Protein AF-J9EFF9-F1 (afdb_monomer)

Foldseek 3Di:
DDPPPDPPDDDDDPPDDPPDDDDPVVDDDPPDDDDDDDDDDDDPPDQKDWDFDWDDDCDPVPPPTHTPDIDIDGRPPDDDD

Structure (mmCIF, N/CA/C/O backbone):
data_AF-J9EFF9-F1
#
_entry.id   AF-J9EFF9-F1
#
loop_
_atom_site.group_PDB
_atom_site.id
_atom_site.type_symbol
_atom_site.label_atom_id
_atom_site.label_alt_id
_atom_site.label_comp_id
_atom_site.label_asym_id
_atom_site.label_entity_id
_atom_site.label_seq_id
_atom_site.pdbx_PDB_ins_code
_atom_site.Cartn_x
_atom_site.Cartn_y
_atom_site.Cartn_z
_atom_site.occupancy
_atom_site.B_iso_or_equiv
_atom_site.auth_seq_id
_atom_site.auth_comp_id
_atom_site.auth_asym_id
_atom_site.auth_atom_id
_atom_site.pdbx_PDB_model_num
ATOM 1 N N . MET A 1 1 ? -36.550 -1.986 19.003 1.00 39.91 1 MET A N 1
ATOM 2 C CA . MET A 1 1 ? -35.105 -1.937 18.694 1.00 39.91 1 MET A CA 1
ATOM 3 C C . MET A 1 1 ? -34.955 -1.753 17.193 1.00 39.91 1 MET A C 1
ATOM 5 O O . MET A 1 1 ? -35.066 -2.719 16.452 1.00 39.91 1 MET A O 1
ATOM 9 N N . THR A 1 2 ? -34.828 -0.514 16.725 1.00 40.59 2 THR A N 1
ATOM 10 C CA . THR A 1 2 ? -34.611 -0.209 15.306 1.00 40.59 2 THR A CA 1
ATOM 11 C C . THR A 1 2 ? -33.116 -0.288 15.020 1.00 40.59 2 THR A C 1
ATOM 13 O O . THR A 1 2 ? -32.342 0.543 15.486 1.00 40.59 2 THR A O 1
ATOM 16 N N . SER A 1 3 ? -32.702 -1.329 14.298 1.00 51.03 3 SER A N 1
ATOM 17 C CA . SER A 1 3 ? -31.349 -1.428 13.755 1.00 51.03 3 SER A CA 1
ATOM 18 C C . SER A 1 3 ? -31.208 -0.376 12.657 1.00 51.03 3 SER A C 1
ATOM 20 O O . SER A 1 3 ? -31.782 -0.520 11.579 1.00 51.03 3 SER A O 1
ATOM 22 N N . LEU A 1 4 ? -30.506 0.720 12.947 1.00 54.41 4 LEU A N 1
ATOM 23 C CA . LEU A 1 4 ? -30.047 1.639 11.912 1.00 54.41 4 LEU A CA 1
ATOM 24 C C . LEU A 1 4 ? -28.904 0.931 11.187 1.00 54.41 4 LEU A C 1
ATOM 26 O O . LEU A 1 4 ? -27.773 0.908 11.669 1.00 54.41 4 LEU A O 1
ATOM 30 N N . THR A 1 5 ? -29.196 0.316 10.044 1.00 53.94 5 THR A N 1
ATOM 31 C CA . THR A 1 5 ? -28.155 -0.126 9.117 1.00 53.94 5 THR A CA 1
ATOM 32 C C . THR A 1 5 ? -27.367 1.109 8.705 1.00 53.94 5 THR A C 1
ATOM 34 O O . THR A 1 5 ? -27.846 1.920 7.910 1.00 53.94 5 THR A O 1
ATOM 37 N N . ARG A 1 6 ? -26.182 1.292 9.299 1.00 60.84 6 ARG A N 1
ATOM 38 C CA . ARG A 1 6 ? -25.229 2.327 8.902 1.00 60.84 6 A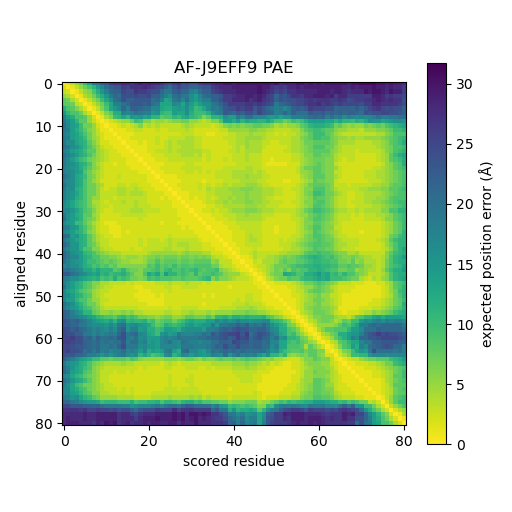RG A CA 1
ATOM 39 C C . ARG A 1 6 ? -24.997 2.134 7.407 1.00 60.84 6 ARG A C 1
ATOM 41 O O . ARG A 1 6 ? -24.557 1.065 6.993 1.00 60.84 6 ARG A O 1
ATOM 48 N N . LEU A 1 7 ? -25.355 3.125 6.593 1.00 60.44 7 LEU A N 1
ATOM 49 C CA . LEU A 1 7 ? -25.038 3.093 5.172 1.00 60.44 7 LEU A CA 1
ATOM 50 C C . LEU A 1 7 ? -23.507 3.048 5.088 1.00 60.44 7 LEU A C 1
ATOM 52 O O . LEU A 1 7 ? -22.846 4.016 5.460 1.00 60.44 7 LEU A O 1
ATOM 56 N N . HIS A 1 8 ? -22.931 1.903 4.721 1.00 64.56 8 HIS A N 1
ATOM 57 C CA . HIS A 1 8 ? -21.486 1.796 4.546 1.00 64.56 8 HIS A CA 1
ATOM 58 C C . HIS A 1 8 ? -21.128 2.604 3.297 1.00 64.56 8 HIS A C 1
ATOM 60 O O . HIS A 1 8 ? -21.285 2.133 2.170 1.00 64.56 8 HIS A O 1
ATOM 66 N N . SER A 1 9 ? -20.710 3.854 3.492 1.00 68.62 9 SER A N 1
ATOM 67 C CA . SER A 1 9 ? -20.194 4.694 2.419 1.00 68.62 9 SER A CA 1
ATOM 68 C C . SER A 1 9 ? -18.921 4.049 1.876 1.00 68.62 9 SER A C 1
ATOM 70 O O . SER A 1 9 ? -17.925 3.879 2.578 1.00 68.62 9 SER A O 1
ATOM 72 N N . THR A 1 10 ? -18.970 3.632 0.614 1.00 81.88 10 THR A N 1
ATOM 73 C CA . THR A 1 10 ? -17.777 3.172 -0.096 1.00 81.88 10 THR A CA 1
ATOM 74 C C . THR A 1 10 ? -17.075 4.401 -0.649 1.00 81.88 10 THR A C 1
ATOM 76 O O . THR A 1 10 ? -17.645 5.120 -1.466 1.00 81.88 10 THR A O 1
ATOM 79 N N . VAL A 1 11 ? -15.851 4.649 -0.191 1.00 88.94 11 VAL A N 1
ATOM 80 C CA . VAL A 1 11 ? -14.978 5.676 -0.767 1.00 88.94 11 VAL A CA 1
ATOM 81 C C . VAL A 1 11 ? -14.185 5.019 -1.888 1.00 88.94 11 VAL A C 1
ATOM 83 O O . VAL A 1 11 ? -13.538 3.996 -1.665 1.00 88.94 11 VAL A O 1
ATOM 86 N N . VAL A 1 12 ? -14.270 5.580 -3.094 1.00 93.19 12 VAL A N 1
ATOM 87 C CA . VAL A 1 12 ? -13.556 5.082 -4.273 1.00 93.19 12 VAL A CA 1
ATOM 88 C C . VAL A 1 12 ? -12.607 6.162 -4.757 1.00 93.19 12 VAL A C 1
ATOM 90 O O . VAL A 1 12 ? -13.040 7.252 -5.121 1.00 93.19 12 VAL A O 1
ATOM 93 N N . VAL A 1 13 ? -11.324 5.823 -4.791 1.00 94.44 13 VAL A N 1
ATOM 94 C CA . VAL A 1 13 ? -10.276 6.616 -5.431 1.00 94.44 13 VAL A CA 1
ATOM 95 C C . VAL A 1 13 ? -9.918 5.905 -6.731 1.00 94.44 13 VAL A C 1
ATOM 97 O O . VAL A 1 13 ? -9.535 4.735 -6.706 1.00 94.44 13 VAL A O 1
ATOM 100 N N . ALA A 1 14 ? -10.091 6.588 -7.861 1.00 95.81 14 ALA A N 1
ATOM 101 C CA . ALA A 1 14 ? -9.762 6.065 -9.184 1.00 95.81 14 ALA A CA 1
ATOM 102 C C . ALA A 1 14 ? -8.444 6.672 -9.675 1.00 95.81 14 ALA A C 1
ATOM 104 O O . ALA A 1 14 ? -8.223 7.869 -9.508 1.00 95.81 14 ALA A O 1
ATOM 105 N N . ASP A 1 15 ? -7.591 5.829 -10.260 1.00 94.81 15 ASP A N 1
ATOM 106 C CA . ASP A 1 15 ? -6.333 6.200 -10.923 1.00 94.81 15 ASP A CA 1
ATOM 107 C C . ASP A 1 15 ? -5.447 7.202 -10.146 1.00 94.81 15 ASP A C 1
ATOM 109 O O . ASP A 1 15 ? -5.047 8.235 -10.690 1.00 94.81 15 ASP A O 1
ATOM 113 N N . PRO A 1 16 ? -5.124 6.933 -8.863 1.00 95.31 16 PRO A N 1
ATOM 114 C CA . PRO A 1 16 ? -4.290 7.834 -8.079 1.00 95.31 16 PRO A CA 1
ATOM 115 C C . PRO A 1 16 ? -2.862 7.912 -8.631 1.00 95.31 16 PRO A C 1
ATOM 117 O O . PRO A 1 16 ? -2.262 6.904 -9.012 1.00 95.31 16 PRO A O 1
ATOM 120 N N . VAL A 1 17 ? -2.275 9.110 -8.592 1.00 93.75 17 VAL A N 1
ATOM 121 C CA . VAL A 1 17 ? -0.840 9.296 -8.848 1.00 93.75 17 VAL A CA 1
ATOM 122 C C . VAL A 1 17 ? -0.044 8.703 -7.682 1.00 93.75 17 VAL A C 1
ATOM 124 O O . VAL A 1 17 ? -0.366 8.944 -6.521 1.00 93.75 17 VAL A O 1
ATOM 127 N N . VAL A 1 18 ? 0.996 7.925 -7.992 1.00 90.25 18 VAL A N 1
ATOM 128 C CA . VAL A 1 18 ? 1.879 7.283 -7.004 1.00 90.25 18 VAL A CA 1
ATOM 129 C C . VAL A 1 18 ? 3.150 8.132 -6.819 1.00 90.25 18 VAL A C 1
ATOM 131 O O . VAL A 1 18 ? 3.740 8.528 -7.826 1.00 90.25 18 VAL A O 1
ATOM 134 N N . PRO A 1 19 ? 3.615 8.395 -5.577 1.00 92.25 19 PRO A N 1
ATOM 135 C CA . PRO A 1 19 ? 3.077 7.911 -4.302 1.00 92.25 19 PRO A CA 1
ATOM 136 C C . PRO A 1 19 ? 1.732 8.553 -3.941 1.00 92.25 19 PRO A C 1
ATOM 138 O O . PRO A 1 19 ? 1.552 9.759 -4.083 1.00 92.25 19 PRO A O 1
ATOM 141 N N . TYR 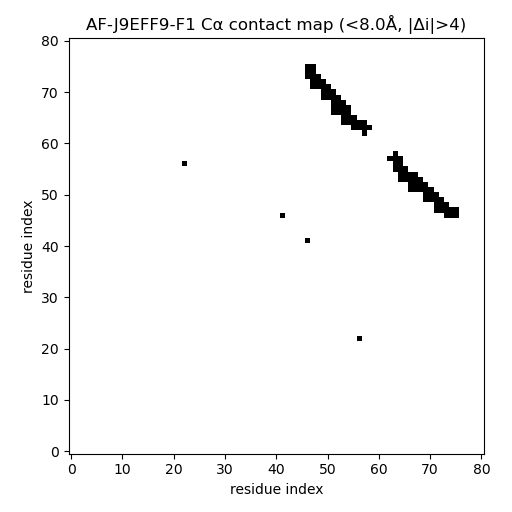A 1 20 ? 0.810 7.726 -3.445 1.00 91.88 20 TYR A N 1
ATOM 142 C CA . TYR A 1 20 ? -0.516 8.149 -3.004 1.00 91.88 20 TYR A CA 1
ATOM 143 C C . TYR A 1 20 ? -0.621 8.076 -1.484 1.00 91.88 20 TYR A C 1
ATOM 145 O O . TYR A 1 20 ? -0.189 7.091 -0.882 1.00 91.88 20 TYR A O 1
ATOM 153 N N . MET A 1 21 ? -1.225 9.094 -0.875 1.00 89.44 21 MET A N 1
ATOM 154 C CA . MET A 1 21 ? -1.463 9.154 0.562 1.00 89.44 21 MET A CA 1
ATOM 155 C C . MET A 1 21 ? -2.770 9.882 0.847 1.00 89.44 21 MET A C 1
ATOM 157 O O . MET A 1 21 ? -3.001 10.974 0.335 1.00 89.44 21 MET A O 1
ATOM 161 N N . GLU A 1 22 ? -3.599 9.294 1.704 1.00 89.12 22 GLU A N 1
ATOM 162 C CA . GLU A 1 22 ? -4.837 9.909 2.169 1.00 89.12 22 GLU A CA 1
ATOM 163 C C . GLU A 1 22 ? -5.226 9.360 3.546 1.00 89.12 22 GLU A C 1
ATOM 165 O O . GLU A 1 22 ? -4.857 8.244 3.923 1.00 89.12 22 GLU A O 1
ATOM 170 N N . VAL A 1 23 ? -6.000 10.143 4.297 1.00 88.62 23 VAL A N 1
ATOM 171 C CA . VAL A 1 23 ? -6.637 9.688 5.534 1.00 88.62 23 VAL A CA 1
ATOM 172 C C . VAL A 1 23 ? -7.738 8.690 5.194 1.00 88.62 23 VAL A C 1
ATOM 174 O O . VAL A 1 23 ? -8.610 8.982 4.384 1.00 88.62 23 VAL A O 1
ATOM 177 N N . ILE A 1 24 ? -7.762 7.543 5.875 1.00 89.62 24 ILE A N 1
ATOM 178 C CA . ILE A 1 24 ? -8.899 6.615 5.818 1.00 89.62 24 ILE A CA 1
ATOM 179 C C . ILE A 1 24 ? -10.071 7.276 6.560 1.00 89.62 24 ILE A C 1
ATOM 181 O O . ILE A 1 24 ? -10.002 7.386 7.789 1.00 89.62 24 ILE A O 1
ATOM 185 N N . PRO A 1 25 ? -11.156 7.704 5.881 1.00 88.00 25 PRO A N 1
ATOM 186 C CA . PRO A 1 25 ? -12.232 8.450 6.539 1.00 88.00 25 PRO A CA 1
ATOM 187 C C . PRO A 1 25 ? -12.877 7.585 7.615 1.00 88.00 25 PRO A C 1
ATOM 189 O O . PRO A 1 25 ? -13.199 6.444 7.317 1.00 88.00 25 PRO A O 1
ATOM 192 N N . ASP A 1 26 ? -13.057 8.068 8.841 1.00 87.81 26 ASP A N 1
ATOM 193 C CA . ASP A 1 26 ? -13.521 7.295 10.014 1.00 87.81 26 ASP A CA 1
ATOM 194 C C . ASP A 1 26 ? -12.586 6.163 10.504 1.00 87.81 26 ASP A C 1
ATOM 196 O O . ASP A 1 26 ? -12.970 5.396 11.387 1.00 87.81 26 ASP A O 1
ATOM 200 N N . GLY A 1 27 ? -11.377 6.017 9.950 1.00 87.56 27 GLY A N 1
ATOM 201 C CA . GLY A 1 27 ? -10.384 5.031 10.397 1.00 87.56 27 GLY A CA 1
ATOM 202 C C . GLY A 1 27 ? -10.756 3.555 10.166 1.00 87.56 27 GLY A C 1
ATOM 203 O O . GLY A 1 27 ? -11.802 3.210 9.615 1.00 87.56 27 GLY A O 1
ATOM 204 N N . LEU A 1 28 ? -9.878 2.634 10.562 1.00 88.94 28 LEU A N 1
ATOM 205 C CA . LEU A 1 28 ? -10.146 1.192 10.481 1.00 88.94 28 LEU A CA 1
ATOM 206 C C . LEU A 1 28 ? -10.940 0.696 11.698 1.00 88.94 28 LEU A C 1
ATOM 208 O O . LEU A 1 28 ? -10.686 1.107 12.824 1.00 88.94 28 LEU A O 1
ATOM 212 N N . TYR A 1 29 ? -11.880 -0.224 11.472 1.00 89.94 29 TYR A N 1
ATOM 213 C CA . TYR A 1 29 ? -12.662 -0.892 12.518 1.00 89.94 29 TYR A CA 1
ATOM 214 C C . TYR A 1 29 ? -13.030 -2.323 12.085 1.00 89.94 29 TYR A C 1
ATOM 216 O O . TYR A 1 29 ? -13.015 -2.609 10.882 1.00 89.94 29 TYR A O 1
ATOM 224 N N . PRO A 1 30 ? -13.361 -3.238 13.020 1.00 93.38 30 PRO A N 1
ATOM 225 C CA . PRO A 1 30 ? -13.737 -4.609 12.677 1.00 93.38 30 PRO A CA 1
ATOM 226 C C . PRO A 1 30 ? -14.872 -4.662 11.646 1.00 93.38 30 PRO A C 1
ATOM 228 O O . PRO A 1 30 ? -15.911 -4.030 11.818 1.00 93.38 30 PRO A O 1
ATOM 231 N N . GLY A 1 31 ? -14.665 -5.415 10.565 1.00 91.38 31 GLY A N 1
ATOM 232 C CA . GLY A 1 31 ? -15.620 -5.528 9.457 1.00 91.38 31 GLY A CA 1
ATOM 233 C C . GLY A 1 31 ? -15.454 -4.482 8.348 1.00 91.38 31 GLY A C 1
ATOM 234 O O . GLY A 1 31 ? -16.096 -4.612 7.307 1.00 91.38 31 GLY A O 1
ATOM 235 N N . ARG A 1 32 ? -14.578 -3.480 8.510 1.00 90.44 32 ARG A N 1
ATOM 236 C CA . ARG A 1 32 ? -14.193 -2.585 7.412 1.00 90.44 32 ARG A CA 1
ATOM 237 C C . ARG A 1 32 ? -13.193 -3.272 6.485 1.00 90.44 32 ARG A C 1
ATOM 239 O O . ARG A 1 32 ? -12.283 -3.959 6.940 1.00 90.44 32 ARG A O 1
ATOM 246 N N . SER A 1 33 ? -13.330 -3.041 5.183 1.00 92.31 33 SER A N 1
ATOM 247 C CA . SER A 1 33 ? -12.409 -3.557 4.169 1.00 92.31 33 SER A CA 1
ATOM 248 C C . SER A 1 33 ? -11.812 -2.429 3.343 1.00 92.31 33 SER A C 1
ATOM 250 O O . SER A 1 33 ? -12.481 -1.437 3.056 1.00 92.31 33 SER A O 1
ATOM 252 N N . ILE A 1 34 ? -10.556 -2.609 2.941 1.00 94.00 34 ILE A N 1
ATOM 253 C CA . ILE A 1 34 ? -9.876 -1.769 1.957 1.00 94.00 34 ILE A CA 1
ATOM 254 C C . ILE A 1 34 ? -9.413 -2.676 0.833 1.00 94.00 34 ILE A C 1
ATOM 256 O O . ILE A 1 34 ? -8.803 -3.717 1.069 1.00 94.00 34 ILE A O 1
ATOM 260 N N . VAL A 1 35 ? -9.757 -2.287 -0.389 1.00 95.06 35 VAL A N 1
ATOM 261 C CA . VAL A 1 35 ? -9.478 -3.058 -1.595 1.00 95.06 35 VAL A CA 1
ATOM 262 C C . VAL A 1 35 ? -8.605 -2.201 -2.494 1.00 95.06 35 VAL A C 1
ATOM 264 O O . VAL A 1 35 ? -9.040 -1.155 -2.964 1.00 95.06 35 VAL A O 1
ATOM 267 N N . ILE A 1 36 ? -7.381 -2.662 -2.736 1.00 95.38 36 ILE A N 1
ATOM 268 C CA . ILE A 1 36 ? -6.431 -2.021 -3.647 1.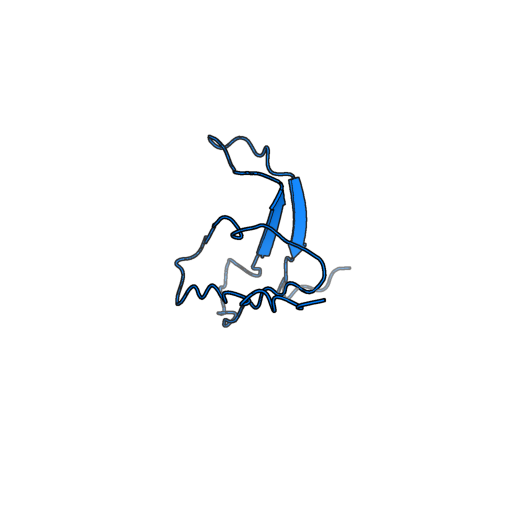00 95.38 36 ILE A CA 1
ATOM 269 C C . ILE A 1 36 ? -6.362 -2.880 -4.906 1.00 95.38 36 ILE A C 1
ATOM 271 O O . ILE A 1 36 ? -6.158 -4.092 -4.826 1.00 95.38 36 ILE A O 1
ATOM 275 N N . ARG A 1 37 ? -6.572 -2.263 -6.071 1.00 95.44 37 ARG A N 1
ATOM 276 C CA . ARG A 1 37 ? -6.516 -2.921 -7.382 1.00 95.44 37 ARG A CA 1
ATOM 277 C C . ARG A 1 37 ? -5.511 -2.193 -8.259 1.00 95.44 37 ARG A C 1
ATOM 279 O O . ARG A 1 37 ? -5.472 -0.970 -8.256 1.00 95.44 37 ARG A O 1
ATOM 286 N N . GLY A 1 38 ? -4.721 -2.950 -9.008 1.00 93.31 38 GLY A N 1
ATOM 287 C CA . GLY A 1 38 ? -3.716 -2.404 -9.909 1.00 93.31 38 GLY A CA 1
ATOM 288 C C . GLY A 1 38 ? -2.942 -3.505 -10.623 1.00 93.31 38 GLY A C 1
ATOM 289 O O . GLY A 1 38 ? -3.243 -4.690 -10.466 1.00 93.31 38 GLY A O 1
ATOM 290 N N . ALA A 1 39 ? -1.939 -3.096 -11.393 1.00 92.31 39 ALA A N 1
ATOM 291 C CA . ALA A 1 39 ? -1.007 -3.985 -12.069 1.00 92.31 39 ALA A CA 1
ATOM 292 C C . ALA A 1 39 ? 0.421 -3.685 -11.606 1.00 92.31 39 ALA A C 1
ATOM 294 O O . ALA A 1 39 ? 0.793 -2.527 -11.422 1.00 92.31 39 ALA A O 1
ATOM 295 N N . VAL A 1 40 ? 1.225 -4.733 -11.438 1.00 90.94 40 VAL A N 1
ATOM 296 C CA . VAL A 1 40 ? 2.663 -4.584 -11.211 1.00 90.94 40 VAL A CA 1
ATOM 297 C C . VAL A 1 40 ? 3.320 -4.443 -12.575 1.00 90.94 40 VAL A C 1
ATOM 299 O O . VAL A 1 40 ? 3.317 -5.384 -13.368 1.00 90.94 40 VAL A O 1
ATOM 302 N N . LEU A 1 41 ? 3.840 -3.254 -12.862 1.00 88.75 41 LEU A N 1
ATOM 303 C CA . LEU A 1 41 ? 4.587 -2.997 -14.087 1.00 88.75 41 LEU A CA 1
ATOM 304 C C . LEU A 1 41 ? 6.039 -3.445 -13.908 1.00 88.75 41 LEU A C 1
ATOM 306 O O . LEU A 1 41 ? 6.590 -3.370 -12.810 1.00 88.75 41 LEU A O 1
ATOM 310 N N . TYR A 1 42 ? 6.654 -3.922 -14.989 1.00 85.56 42 TYR A N 1
ATOM 311 C CA . TYR A 1 42 ? 8.081 -4.217 -14.983 1.00 85.56 42 TYR A CA 1
ATOM 312 C C . TYR A 1 42 ? 8.871 -2.912 -14.863 1.00 85.56 42 TYR A C 1
ATOM 314 O O . TYR A 1 42 ? 8.715 -2.018 -15.693 1.00 85.56 42 TYR A O 1
ATOM 322 N N . ASP A 1 43 ? 9.743 -2.840 -13.863 1.00 84.3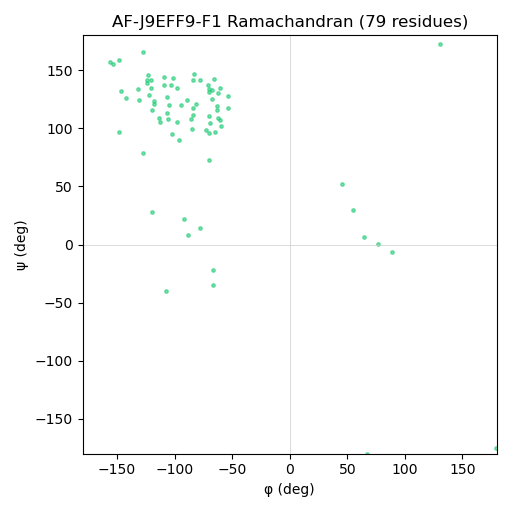8 43 ASP A N 1
ATOM 323 C CA . ASP A 1 43 ? 10.692 -1.749 -13.681 1.00 84.38 43 ASP A CA 1
ATOM 324 C C . ASP A 1 43 ? 12.090 -2.356 -13.444 1.00 84.38 43 ASP A C 1
ATOM 326 O O . ASP A 1 43 ? 12.256 -3.196 -12.549 1.00 84.38 43 ASP A O 1
ATOM 330 N N . PRO A 1 44 ? 13.106 -1.985 -14.249 1.00 81.94 44 PRO A N 1
ATOM 331 C CA . PRO A 1 44 ? 14.460 -2.517 -14.100 1.00 81.94 44 PRO A CA 1
ATOM 332 C C . PRO A 1 44 ? 15.143 -2.088 -12.788 1.00 81.94 44 PRO A C 1
ATOM 334 O O . PRO A 1 44 ? 16.074 -2.760 -12.337 1.00 81.94 44 PRO A O 1
ATOM 337 N N . HIS A 1 45 ? 14.688 -0.999 -12.167 1.00 81.00 45 HIS A N 1
ATOM 338 C CA . HIS A 1 45 ? 15.256 -0.399 -10.962 1.00 81.00 45 HIS A CA 1
ATOM 339 C C . HIS A 1 45 ? 14.383 -0.625 -9.722 1.00 81.00 45 HIS A C 1
ATOM 341 O O . HIS A 1 45 ? 14.913 -0.916 -8.648 1.00 81.00 45 HIS A O 1
ATOM 347 N N . GLN A 1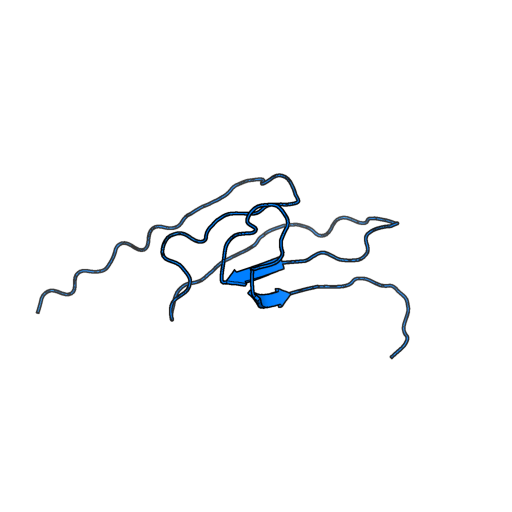 46 ? 13.059 -0.535 -9.852 1.00 78.69 46 GLN A N 1
ATOM 348 C CA . GLN A 1 46 ? 12.121 -0.668 -8.739 1.00 78.69 46 GLN A CA 1
ATOM 349 C C . GLN A 1 46 ? 11.455 -2.048 -8.723 1.00 78.69 46 GLN A C 1
ATOM 351 O O . GLN A 1 46 ? 10.406 -2.287 -9.311 1.00 78.69 46 GLN A O 1
ATOM 356 N N . LYS A 1 47 ? 12.020 -2.971 -7.946 1.00 86.88 47 LYS A N 1
ATOM 357 C CA . LYS A 1 47 ? 11.526 -4.356 -7.849 1.00 86.88 47 LYS A CA 1
ATOM 358 C C . LYS A 1 47 ? 10.513 -4.572 -6.728 1.00 86.88 47 LYS A C 1
ATOM 360 O O . LYS A 1 47 ? 10.365 -5.681 -6.226 1.00 86.88 47 LYS A O 1
ATOM 365 N N . ARG A 1 48 ? 9.841 -3.521 -6.265 1.00 91.75 48 ARG A N 1
ATOM 366 C CA . ARG A 1 48 ? 8.920 -3.597 -5.123 1.00 91.75 48 ARG A CA 1
ATOM 367 C C . ARG A 1 48 ? 7.883 -2.488 -5.157 1.00 91.75 48 ARG A C 1
ATOM 369 O O . ARG A 1 48 ? 8.141 -1.411 -5.684 1.00 91.75 48 ARG A O 1
ATOM 376 N N . PHE A 1 49 ? 6.764 -2.704 -4.487 1.00 93.75 49 PHE A N 1
ATOM 377 C CA . PHE A 1 49 ? 5.871 -1.617 -4.088 1.00 93.75 49 PHE A CA 1
ATOM 378 C C . PHE A 1 49 ? 5.586 -1.713 -2.594 1.00 93.75 49 PHE A C 1
ATOM 380 O O . PHE A 1 49 ? 5.904 -2.717 -1.950 1.00 93.75 49 PHE A O 1
ATOM 387 N N . VAL A 1 50 ? 5.037 -0.644 -2.030 1.00 94.62 50 VAL A N 1
ATOM 388 C CA . VAL A 1 50 ? 4.715 -0.579 -0.608 1.00 94.62 50 VAL A CA 1
ATOM 389 C C . VAL A 1 50 ? 3.292 -0.066 -0.454 1.00 94.62 50 VAL A C 1
ATOM 391 O O . VAL A 1 50 ? 2.909 0.906 -1.098 1.00 94.62 50 VAL A O 1
ATOM 394 N N . VAL A 1 51 ? 2.525 -0.732 0.401 1.00 95.56 51 VAL A N 1
ATOM 395 C CA . VAL A 1 51 ? 1.271 -0.232 0.955 1.00 95.56 51 VAL A CA 1
ATOM 396 C C . VAL A 1 51 ? 1.463 -0.140 2.460 1.00 95.56 51 VAL A C 1
ATOM 398 O O . VAL A 1 51 ? 1.809 -1.131 3.107 1.00 95.56 51 VAL A O 1
ATOM 401 N N . GLU A 1 52 ? 1.246 1.048 3.008 1.00 93.62 52 GLU A N 1
ATOM 402 C CA . GLU A 1 52 ? 1.408 1.308 4.435 1.00 93.62 52 GLU A CA 1
ATOM 403 C C . GLU A 1 52 ? 0.096 1.798 5.031 1.00 93.62 52 GLU A C 1
ATOM 405 O O . GLU A 1 52 ? -0.587 2.645 4.459 1.00 93.62 52 GLU A O 1
ATOM 410 N N . PHE A 1 53 ? -0.250 1.243 6.189 1.00 93.00 53 PHE A N 1
ATOM 411 C CA . PHE A 1 53 ? -1.295 1.769 7.051 1.00 93.00 53 PHE A CA 1
ATOM 412 C C . PHE A 1 53 ? -0.628 2.416 8.242 1.00 93.00 53 PHE A C 1
ATOM 414 O O . PHE A 1 53 ? -0.023 1.717 9.059 1.00 93.00 53 PHE A O 1
ATOM 421 N N . CYS A 1 54 ? -0.756 3.732 8.329 1.00 89.56 54 CYS A N 1
ATOM 422 C CA . CYS A 1 54 ? -0.096 4.511 9.356 1.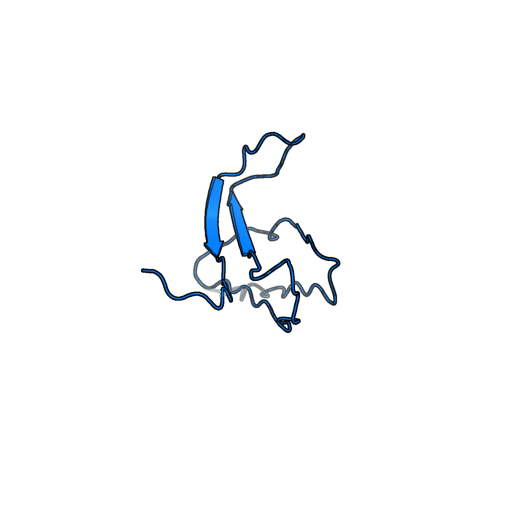00 89.56 54 CYS A CA 1
ATOM 423 C C . CYS A 1 54 ? -1.100 5.056 10.378 1.00 89.56 54 CYS A C 1
ATOM 425 O O . CYS A 1 54 ? -2.231 5.420 10.047 1.00 89.56 54 CYS A O 1
ATOM 427 N N . CYS A 1 55 ? -0.670 5.106 11.633 1.00 86.25 55 CYS A N 1
ATOM 428 C CA . CYS A 1 55 ? -1.367 5.720 12.748 1.00 86.25 55 CYS A CA 1
ATOM 429 C C . CYS A 1 55 ? -0.816 7.135 12.930 1.00 86.25 55 CYS A C 1
ATOM 431 O O . CYS A 1 55 ? 0.158 7.336 13.647 1.00 86.25 55 CYS A O 1
ATOM 433 N N . GLY A 1 56 ? -1.423 8.107 12.254 1.00 76.00 56 GLY A N 1
ATOM 434 C CA . GLY A 1 56 ? -0.990 9.502 12.293 1.00 76.00 56 GLY A CA 1
ATOM 435 C C . GLY A 1 56 ? -0.840 10.099 10.900 1.00 76.00 56 GLY A C 1
ATOM 436 O O . GLY A 1 56 ? -0.978 9.410 9.890 1.00 76.00 56 GLY A O 1
ATOM 437 N N . LEU A 1 57 ? -0.595 11.405 10.859 1.00 65.25 57 LEU A N 1
ATOM 438 C CA . LEU A 1 57 ? -0.225 12.109 9.638 1.00 65.25 57 LEU A CA 1
ATOM 439 C C . LEU A 1 57 ? 1.283 12.333 9.646 1.00 65.25 57 LEU A C 1
ATOM 441 O O . LEU A 1 57 ? 1.854 12.655 10.685 1.00 65.25 57 LEU A O 1
ATOM 445 N N . LEU A 1 58 ? 1.903 12.236 8.475 1.00 63.72 58 LEU A N 1
ATOM 446 C CA . LEU A 1 58 ? 3.222 12.811 8.242 1.00 63.72 58 LEU A CA 1
ATOM 447 C C . LEU A 1 58 ? 3.101 14.333 8.363 1.00 63.72 58 LEU A C 1
ATOM 449 O O . LEU A 1 58 ? 2.668 15.013 7.432 1.00 63.72 58 LEU A O 1
ATOM 453 N N . ILE A 1 59 ? 3.431 14.871 9.536 1.00 58.03 59 ILE A N 1
ATOM 454 C CA . ILE A 1 59 ? 3.458 16.313 9.774 1.00 58.03 59 ILE A CA 1
ATOM 455 C C . ILE A 1 59 ? 4.896 16.782 9.543 1.00 58.03 59 ILE A C 1
ATOM 457 O O . ILE A 1 59 ? 5.821 16.313 10.195 1.00 58.03 59 ILE A O 1
ATOM 461 N N . GLN A 1 60 ? 5.093 17.689 8.583 1.00 55.06 60 GLN A N 1
ATOM 462 C CA . GLN A 1 60 ? 6.379 18.361 8.335 1.00 55.06 60 GLN A CA 1
ATOM 463 C C . GLN A 1 60 ? 7.606 17.447 8.098 1.00 55.06 60 GLN A C 1
ATOM 465 O O . GLN A 1 60 ? 8.735 17.852 8.350 1.00 55.06 60 GLN A O 1
ATOM 470 N N . GLY A 1 61 ? 7.422 16.243 7.549 1.00 56.38 61 GLY A N 1
ATOM 471 C CA . GLY A 1 61 ? 8.543 15.347 7.226 1.00 56.38 61 GLY A CA 1
ATOM 472 C C . GLY A 1 61 ? 9.155 14.631 8.433 1.00 56.38 61 GLY A C 1
ATOM 473 O O . GLY A 1 61 ? 10.054 13.814 8.246 1.00 56.38 61 GLY A O 1
ATOM 474 N N . ASP A 1 62 ? 8.632 14.866 9.639 1.00 58.06 62 ASP A N 1
ATOM 475 C CA . ASP A 1 62 ? 8.905 14.015 10.787 1.00 58.06 62 ASP A CA 1
ATOM 476 C C . ASP A 1 62 ? 7.988 12.788 10.707 1.00 58.06 62 ASP A C 1
ATOM 478 O O . ASP A 1 62 ? 6.758 12.902 10.683 1.00 58.06 62 ASP A O 1
ATOM 482 N N . HIS A 1 63 ? 8.592 11.598 10.656 1.00 59.03 63 HIS A N 1
ATOM 483 C CA . HIS A 1 63 ? 7.900 10.307 10.712 1.00 59.03 63 HIS A CA 1
ATOM 484 C C . HIS A 1 63 ? 7.338 10.062 12.118 1.00 59.03 63 HIS A C 1
ATOM 486 O O . HIS A 1 63 ? 7.872 9.270 12.891 1.00 59.03 63 HIS A O 1
ATOM 492 N N . GLN A 1 64 ? 6.281 10.793 12.465 1.00 58.59 64 GLN A N 1
ATOM 493 C CA . GLN A 1 64 ? 5.483 10.578 13.676 1.00 58.59 64 GLN A CA 1
ATOM 494 C C . GLN A 1 64 ? 4.347 9.572 13.434 1.00 58.59 64 GLN A C 1
ATOM 496 O O . GLN A 1 64 ? 3.463 9.417 14.274 1.00 58.59 64 GLN A O 1
ATOM 501 N N . ASP A 1 65 ? 4.329 8.927 12.267 1.00 71.94 65 ASP A N 1
ATOM 502 C CA . ASP A 1 65 ? 3.306 7.984 11.860 1.00 71.94 65 ASP A CA 1
ATOM 503 C C . ASP A 1 65 ? 3.772 6.539 12.111 1.00 71.94 65 ASP A C 1
ATOM 505 O O . ASP A 1 65 ? 4.610 5.982 11.399 1.00 71.94 65 ASP A O 1
ATOM 509 N N . ASP A 1 66 ? 3.224 5.910 13.152 1.00 83.44 66 ASP A N 1
ATOM 510 C CA . ASP A 1 66 ? 3.496 4.500 13.440 1.00 83.44 66 ASP A CA 1
ATOM 511 C C . ASP A 1 66 ? 2.886 3.613 12.348 1.00 83.44 66 ASP A C 1
ATOM 513 O O . ASP A 1 66 ? 1.716 3.759 11.989 1.00 83.44 66 ASP A O 1
ATOM 517 N N . LYS A 1 67 ? 3.642 2.641 11.830 1.00 88.69 67 LYS A N 1
ATOM 518 C CA . LYS A 1 67 ? 3.154 1.731 10.780 1.00 88.69 67 LYS A CA 1
ATOM 519 C C . LYS A 1 67 ? 2.391 0.565 11.408 1.00 88.69 67 LYS A C 1
ATOM 521 O O . LYS A 1 67 ? 2.992 -0.416 11.840 1.00 88.69 67 LYS A O 1
ATOM 526 N N . ALA A 1 68 ? 1.062 0.645 11.414 1.00 91.06 68 ALA A N 1
ATOM 527 C CA . ALA A 1 68 ? 0.188 -0.444 11.852 1.00 91.06 68 ALA A CA 1
ATOM 528 C C . ALA A 1 68 ? 0.259 -1.664 10.920 1.00 91.06 68 ALA A C 1
ATOM 530 O O . ALA A 1 68 ? 0.170 -2.803 11.376 1.00 91.06 68 ALA A O 1
ATOM 531 N N . LEU A 1 69 ? 0.431 -1.434 9.614 1.00 93.25 69 LEU A N 1
ATOM 532 C CA . LEU A 1 69 ? 0.679 -2.488 8.633 1.00 93.25 69 LEU A CA 1
ATOM 533 C C . LEU A 1 69 ? 1.672 -2.001 7.581 1.00 93.25 69 LEU A C 1
ATOM 535 O O . LEU A 1 69 ? 1.441 -0.990 6.922 1.00 93.25 69 LEU A O 1
ATOM 539 N N . HIS A 1 70 ? 2.742 -2.767 7.386 1.00 94.69 70 HIS A N 1
ATOM 540 C CA . HIS A 1 70 ? 3.695 -2.582 6.299 1.00 94.69 70 HIS A CA 1
ATOM 541 C C . HIS A 1 70 ? 3.595 -3.771 5.340 1.00 94.69 70 HIS A C 1
ATOM 543 O O . HIS A 1 70 ? 4.051 -4.874 5.644 1.00 94.69 70 HIS A O 1
ATOM 549 N N . PHE A 1 71 ? 2.980 -3.552 4.180 1.00 96.12 71 PHE A N 1
ATOM 550 C CA . PHE A 1 71 ? 2.874 -4.548 3.123 1.00 96.12 71 PHE A CA 1
ATOM 551 C C . PHE A 1 71 ? 3.837 -4.185 1.992 1.00 96.12 71 PHE A C 1
ATOM 553 O O . PHE A 1 71 ? 3.615 -3.225 1.257 1.00 96.12 71 PHE A O 1
ATOM 560 N N . ASN A 1 72 ? 4.921 -4.950 1.852 1.00 95.31 72 ASN A N 1
ATOM 561 C CA . ASN A 1 72 ? 5.975 -4.678 0.875 1.00 95.31 72 ASN A CA 1
ATOM 562 C C . ASN A 1 72 ? 6.280 -5.898 -0.006 1.00 95.31 72 ASN A C 1
ATOM 564 O O . ASN A 1 72 ? 7.282 -6.580 0.218 1.00 95.31 72 ASN A O 1
ATOM 568 N N . PRO A 1 73 ? 5.451 -6.176 -1.027 1.00 93.81 73 PRO A N 1
ATOM 569 C CA . PRO A 1 73 ? 5.782 -7.173 -2.035 1.00 93.81 73 PRO A CA 1
ATOM 570 C C . PRO A 1 73 ? 7.069 -6.809 -2.771 1.00 93.81 73 PRO A C 1
ATOM 572 O O . PRO A 1 73 ? 7.267 -5.660 -3.181 1.00 93.81 73 PRO A O 1
ATOM 575 N N . ARG A 1 74 ? 7.934 -7.809 -2.938 1.00 92.25 74 ARG A N 1
ATOM 576 C CA . ARG A 1 74 ? 9.216 -7.706 -3.635 1.00 92.25 74 ARG A CA 1
ATOM 577 C C . ARG A 1 74 ? 9.274 -8.743 -4.748 1.00 92.25 74 ARG A C 1
ATOM 579 O O . ARG A 1 74 ? 8.815 -9.869 -4.581 1.00 92.25 74 ARG A O 1
ATOM 586 N N . PHE A 1 75 ? 9.858 -8.342 -5.863 1.00 87.94 75 PHE A N 1
ATOM 587 C CA . PHE A 1 75 ? 10.006 -9.096 -7.105 1.00 87.94 75 PHE A CA 1
ATOM 588 C C . PHE A 1 75 ? 11.489 -9.271 -7.448 1.00 87.94 75 PHE A C 1
ATOM 590 O O 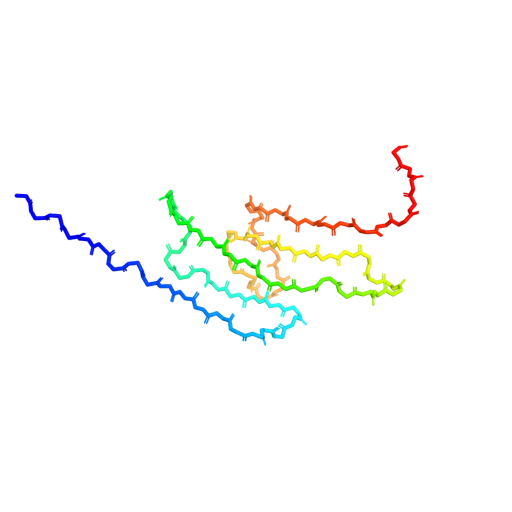. PHE A 1 75 ? 11.877 -9.357 -8.613 1.00 87.94 75 PHE A O 1
ATOM 597 N N . ASP A 1 76 ? 12.340 -9.275 -6.423 1.00 81.12 76 ASP A N 1
ATOM 598 C CA . ASP A 1 76 ? 13.772 -9.467 -6.578 1.00 81.12 76 ASP A CA 1
ATOM 599 C C . ASP A 1 76 ? 14.037 -10.864 -7.159 1.00 81.12 76 ASP A C 1
ATOM 601 O O . ASP A 1 76 ? 13.689 -11.887 -6.578 1.00 81.12 76 ASP A O 1
ATOM 605 N N . THR A 1 77 ? 14.658 -10.915 -8.336 1.00 69.88 77 THR A N 1
ATOM 606 C CA . THR A 1 77 ? 14.961 -12.151 -9.080 1.00 69.88 77 THR A CA 1
ATOM 607 C C . THR A 1 77 ? 16.174 -12.918 -8.535 1.00 69.88 77 THR A C 1
ATOM 609 O O . THR A 1 77 ? 16.721 -13.775 -9.224 1.00 69.88 77 THR A O 1
ATOM 612 N N . GLY A 1 78 ? 16.639 -12.590 -7.329 1.00 60.59 78 GLY A N 1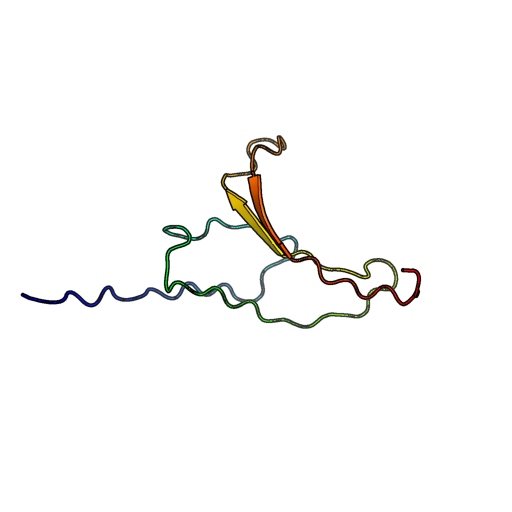
ATOM 613 C CA . GLY A 1 78 ? 17.806 -13.197 -6.701 1.00 60.59 78 GLY A CA 1
ATOM 614 C C . GLY A 1 78 ? 17.395 -13.996 -5.476 1.00 60.59 78 GLY A C 1
ATOM 615 O O . GLY A 1 78 ? 17.041 -13.423 -4.451 1.00 60.59 78 GLY A O 1
ATOM 616 N N . SER A 1 79 ? 17.462 -15.319 -5.567 1.00 62.00 79 SER A N 1
ATOM 617 C CA . SER A 1 79 ? 17.471 -16.185 -4.396 1.00 62.00 79 SER A CA 1
ATOM 618 C C . SER A 1 79 ? 18.713 -15.893 -3.548 1.00 62.00 79 SER A C 1
ATOM 620 O O . SER A 1 79 ? 19.817 -16.271 -3.932 1.00 62.00 79 SER A O 1
ATOM 622 N N . SER A 1 80 ? 18.529 -15.279 -2.385 1.00 52.59 80 SER A N 1
ATOM 623 C CA . SER A 1 80 ? 19.305 -15.626 -1.194 1.00 52.59 80 SER A CA 1
ATOM 624 C C . SER A 1 80 ? 18.430 -15.396 0.035 1.00 52.59 80 SER A C 1
ATOM 626 O O . SER A 1 80 ? 18.269 -14.266 0.499 1.00 52.59 80 SER A O 1
ATOM 628 N N . TRP A 1 81 ? 17.823 -16.482 0.504 1.00 53.06 81 TRP A N 1
ATOM 629 C CA . TRP A 1 81 ? 17.658 -16.659 1.941 1.00 53.06 81 TRP A CA 1
ATOM 630 C C . TRP A 1 81 ? 19.018 -17.035 2.522 1.00 53.06 81 TRP A C 1
ATOM 632 O O . TRP A 1 81 ? 19.765 -17.741 1.801 1.00 53.06 81 TRP A O 1
#

Organism: Wuchereria bancrofti (NCBI:txid6293)

Nearest PDB structures (foldseek):
  6sof-assembly1_D  TM=3.387E-01  e=3.792E+00  Homo sapiens

Secondary structure (DSSP, 8-state):
--------------SPPSS-----TT---TT------------SS--B--EEEEES--BTTB---EEEEEE--B-------

Solvent-accessible surface area (backbone atoms only — not comparable to full-atom values): 6056 Å² total; per-residue (Å²): 136,84,81,78,77,74,79,80,80,82,86,82,86,77,89,72,66,84,88,71,85,78,82,64,81,94,56,89,54,96,90,66,84,85,88,88,85,86,79,90,72,94,48,99,85,57,46,56,57,76,51,75,43,57,55,62,63,74,56,91,84,45,85,66,38,49,69,80,39,80,47,65,61,70,64,70,91,65,94,74,131

Sequence (81 aa):
MTSLTRLHSTVVVADPVVPYMEVIPDGLYPGRSIVIRGAVLYDPHQKRFVVEFCCGLLIQGDHQDDKALHFNPRFDTGSSW

pLDDT: mean 81.15, std 15.54, range [39.91, 96.12]

InterPro domains:
  IPR001079 Galectin, carbohydrate recognition domain [PF00337] (19-77)
  IPR001079 Galectin, carbohydrate recogni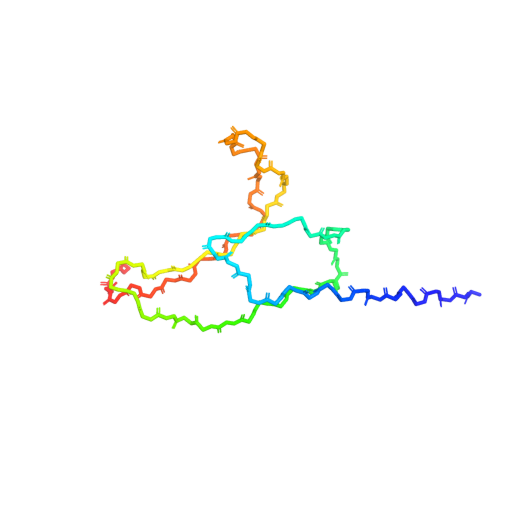tion domain [PS51304] (20-81)
  IPR013320 Concanavalin A-like lectin/glucanase domain superfamily [SSF49899] (14-78)
  IPR044156 Galectin-like [PTHR11346] (17-77)

Mean predicted aligned error: 8.98 Å

Radius of gyration: 17.02 Å; Cα contacts (8 Å, |Δi|>4): 47; chains: 1; bounding box: 54×35×34 Å